Protein AF-A0ABD7MPR7-F1 (afdb_monomer)

Radius of gyration: 11.12 Å; Cα contacts (8 Å, |Δi|>4): 71; chains: 1; bounding box: 28×23×25 Å

InterPro domains:
  IPR041657 Helix-turn-helix domain, group 17 [PF12728] (5-54)

Foldseek 3Di:
DDKDWLVRLCVVVVHDSVVVVVCVVVVLQPFPDWPDDDPPTTTIHDPVSSCSSVVVVPPDD

Sequence (61 aa):
MEIFTVVQVTQKEQVSPTTVYQAIYRGDLVPMGRTGNGLRAHYRFTEQNIADWLGGTTAAA

pLDDT: mean 83.73, std 14.78, range [36.78, 94.12]

Mean predicted aligned error: 5.7 Å

Organism: Corynebacterium ulcerans (NCBI:txid65058)

Secondary structure (DSSP, 8-state):
---B-HHHHHHHTT--HHHHHHHHHHTSS--SEESSSSTT--EEB-HHHHHHHHHHTT---

Solvent-accessible surface area (backbone atoms only — not comparable to full-atom values): 3657 Å² total; per-residue (Å²): 134,72,75,37,40,64,69,53,48,22,65,74,71,73,45,56,64,66,56,56,54,48,29,42,72,74,58,58,33,57,59,83,43,60,81,52,77,70,99,78,32,55,45,32,29,40,69,63,36,53,46,49,34,64,58,56,73,73,76,81,130

Structure (mmCIF, N/CA/C/O backbone):
data_AF-A0ABD7MPR7-F1
#
_entry.id   AF-A0ABD7MPR7-F1
#
loop_
_atom_site.group_PDB
_atom_site.id
_atom_site.type_symbol
_atom_site.label_atom_id
_atom_site.label_alt_id
_atom_site.label_comp_id
_atom_site.label_asym_id
_atom_site.label_entity_id
_atom_site.label_seq_id
_atom_site.pdbx_PDB_ins_code
_atom_site.Cartn_x
_atom_site.Cartn_y
_atom_site.Cartn_z
_atom_site.occupancy
_atom_site.B_iso_or_equiv
_atom_site.auth_seq_id
_atom_site.auth_comp_id
_atom_site.auth_asym_id
_atom_site.auth_atom_id
_atom_site.pdbx_PDB_model_num
ATOM 1 N N . MET A 1 1 ? -10.618 10.436 -14.202 1.00 69.12 1 MET A N 1
ATOM 2 C CA . MET A 1 1 ? -10.267 9.389 -13.223 1.00 69.12 1 MET A CA 1
ATOM 3 C C . MET A 1 1 ? -8.961 9.797 -12.577 1.00 69.12 1 MET A C 1
ATOM 5 O O . MET A 1 1 ? -7.982 9.953 -13.298 1.00 69.12 1 MET A O 1
ATOM 9 N N . GLU A 1 2 ? -8.972 10.067 -11.275 1.00 86.50 2 GLU A N 1
ATOM 10 C CA . GLU A 1 2 ? -7.759 10.427 -10.536 1.00 86.50 2 GLU A CA 1
ATOM 11 C C . GLU A 1 2 ? -6.900 9.181 -10.298 1.00 86.50 2 GLU A C 1
ATOM 13 O O . GLU A 1 2 ? -7.431 8.094 -10.057 1.00 86.50 2 GLU A O 1
ATOM 18 N N . ILE A 1 3 ? -5.580 9.337 -10.427 1.00 90.94 3 ILE A N 1
ATOM 19 C CA . ILE A 1 3 ? -4.609 8.261 -10.232 1.00 90.94 3 ILE A CA 1
ATOM 20 C C . ILE A 1 3 ? -3.774 8.573 -9.000 1.00 90.94 3 ILE A C 1
ATOM 22 O O . ILE A 1 3 ? -3.117 9.613 -8.940 1.00 90.94 3 ILE A O 1
ATOM 26 N N . PHE A 1 4 ? -3.742 7.626 -8.071 1.00 92.12 4 PHE A N 1
ATOM 27 C CA . PHE A 1 4 ? -2.960 7.709 -6.849 1.00 92.12 4 PHE A CA 1
ATOM 28 C C . PHE A 1 4 ? -1.688 6.878 -6.975 1.00 92.12 4 PHE A C 1
ATOM 30 O O . PHE A 1 4 ? -1.676 5.776 -7.526 1.00 92.12 4 PHE A O 1
ATOM 37 N N . THR A 1 5 ? -0.605 7.413 -6.435 1.00 92.81 5 THR A N 1
ATOM 38 C CA . THR A 1 5 ? 0.645 6.702 -6.162 1.00 92.81 5 THR A CA 1
ATOM 39 C C . THR A 1 5 ? 0.656 6.194 -4.725 1.00 92.81 5 THR A C 1
ATOM 41 O O . THR A 1 5 ? -0.128 6.653 -3.899 1.00 92.81 5 THR A O 1
ATOM 44 N N . VAL A 1 6 ? 1.594 5.304 -4.386 1.00 91.56 6 VAL A N 1
ATOM 45 C CA . VAL A 1 6 ? 1.766 4.813 -3.003 1.00 91.56 6 VAL A CA 1
ATOM 46 C C . VAL A 1 6 ? 1.845 5.967 -1.998 1.00 91.56 6 VAL A C 1
ATOM 48 O O . VAL A 1 6 ? 1.168 5.928 -0.980 1.00 91.56 6 VAL A O 1
ATOM 51 N N . VAL A 1 7 ? 2.604 7.027 -2.303 1.00 91.62 7 VAL A N 1
ATOM 52 C CA . VAL A 1 7 ? 2.738 8.196 -1.415 1.00 91.62 7 VAL A CA 1
ATOM 53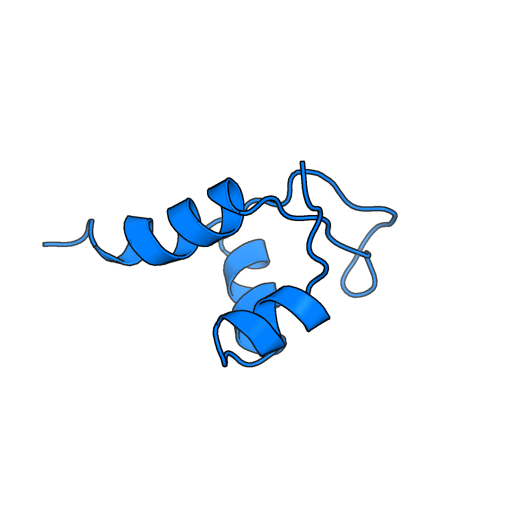 C C . VAL A 1 7 ? 1.391 8.891 -1.197 1.00 91.62 7 VAL A C 1
ATOM 55 O O . VAL A 1 7 ? 1.035 9.207 -0.064 1.00 91.62 7 VAL A O 1
ATOM 58 N N . GLN A 1 8 ? 0.604 9.077 -2.256 1.00 93.81 8 GLN A N 1
ATOM 59 C CA . GLN A 1 8 ? -0.715 9.699 -2.133 1.00 93.81 8 GLN A CA 1
ATOM 60 C C . GLN A 1 8 ? -1.690 8.821 -1.339 1.00 93.81 8 GLN A C 1
ATOM 62 O O . GLN A 1 8 ? -2.422 9.349 -0.509 1.00 93.81 8 GLN A O 1
ATOM 67 N N . VAL A 1 9 ? -1.650 7.493 -1.512 1.00 92.94 9 VAL A N 1
ATOM 68 C CA . VAL A 1 9 ? -2.451 6.561 -0.695 1.00 92.94 9 VAL A CA 1
ATOM 69 C C . VAL A 1 9 ? -2.059 6.659 0.781 1.00 92.94 9 VAL A C 1
ATOM 71 O O . VAL A 1 9 ? -2.928 6.771 1.637 1.00 92.94 9 VAL A O 1
ATOM 74 N N . THR A 1 10 ? -0.758 6.701 1.093 1.00 92.69 10 THR A N 1
ATOM 75 C CA . THR A 1 10 ? -0.290 6.827 2.486 1.00 92.69 10 THR A CA 1
ATOM 76 C C . THR A 1 10 ? -0.735 8.126 3.151 1.00 92.69 10 THR A C 1
ATOM 78 O O . THR A 1 10 ? -1.076 8.124 4.328 1.00 92.69 10 THR A O 1
ATOM 81 N N . GLN A 1 11 ? -0.770 9.228 2.398 1.00 94.12 11 GLN A N 1
ATOM 82 C CA . GLN A 1 11 ? -1.225 10.524 2.900 1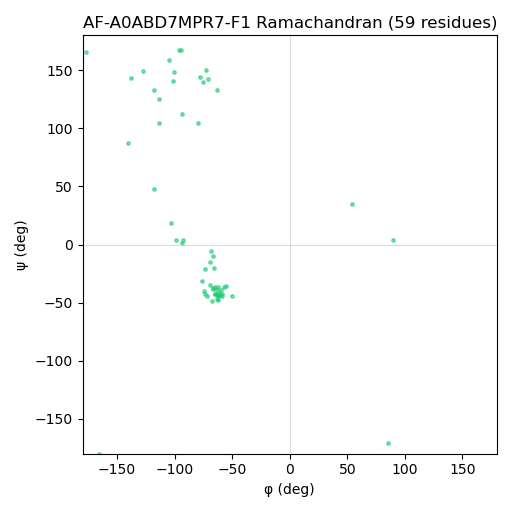.00 94.12 11 GLN A CA 1
ATOM 83 C C . GLN A 1 11 ? -2.744 10.570 3.084 1.00 94.12 11 GLN A C 1
ATOM 85 O O . GLN A 1 11 ? -3.209 11.092 4.093 1.00 94.12 11 GLN A O 1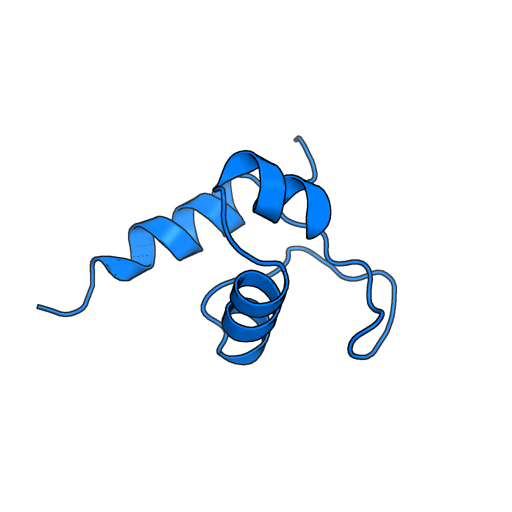
ATOM 90 N N . LYS A 1 12 ? -3.502 10.020 2.126 1.00 90.81 12 LYS A N 1
ATOM 91 C CA . LYS A 1 12 ? -4.971 10.014 2.140 1.00 90.81 12 LYS A CA 1
ATOM 92 C C . LYS A 1 12 ? -5.517 9.144 3.270 1.00 90.81 12 LYS A C 1
ATOM 94 O O . LYS A 1 12 ? -6.331 9.612 4.056 1.00 90.81 12 LYS A O 1
ATOM 99 N N . GLU A 1 13 ? -5.005 7.922 3.385 1.00 91.69 13 GLU A N 1
ATOM 100 C CA . GLU A 1 13 ? -5.504 6.921 4.336 1.00 91.69 13 GLU A CA 1
ATOM 101 C C . GLU A 1 13 ? -4.743 6.925 5.671 1.00 91.69 13 GLU A C 1
ATOM 103 O O . GLU A 1 13 ? -5.019 6.118 6.552 1.00 91.69 13 GLU A O 1
ATOM 108 N N . GLN A 1 14 ? -3.759 7.820 5.829 1.00 92.56 14 GLN A N 1
ATOM 109 C CA . GLN A 1 14 ? -2.906 7.928 7.021 1.00 92.56 14 GLN A CA 1
ATOM 110 C C . GLN A 1 14 ? -2.213 6.606 7.413 1.00 92.56 14 GLN A C 1
ATOM 112 O O . GLN A 1 14 ? -1.985 6.318 8.588 1.00 92.56 14 GLN A O 1
ATOM 117 N N . VAL A 1 15 ? -1.840 5.800 6.415 1.00 91.50 15 VAL A N 1
ATOM 118 C CA . VAL A 1 15 ? -1.156 4.508 6.586 1.00 91.50 15 VAL A CA 1
ATOM 119 C C . VAL A 1 15 ? 0.325 4.596 6.233 1.00 91.50 15 VAL A C 1
ATOM 121 O O . VAL A 1 15 ? 0.760 5.454 5.468 1.00 91.50 15 VAL A O 1
ATOM 124 N N . SER A 1 16 ? 1.126 3.659 6.744 1.00 92.88 16 SER A N 1
ATOM 125 C CA . SER A 1 16 ? 2.545 3.587 6.383 1.00 92.88 16 SER A CA 1
ATOM 126 C C . SER A 1 16 ? 2.744 3.071 4.945 1.00 92.88 16 SER A C 1
ATOM 128 O O . SER A 1 16 ? 1.977 2.218 4.490 1.00 92.88 16 SER A O 1
ATOM 130 N N . PRO A 1 17 ? 3.811 3.484 4.233 1.00 90.69 17 PRO A N 1
ATOM 131 C CA . PRO A 1 17 ? 4.151 2.907 2.930 1.00 90.69 17 PRO A CA 1
ATOM 132 C C . PRO A 1 17 ? 4.308 1.384 2.981 1.00 90.69 17 PRO A C 1
ATOM 134 O O . PRO A 1 17 ? 3.903 0.685 2.055 1.00 90.69 17 PRO A O 1
ATOM 137 N N . THR A 1 18 ? 4.848 0.859 4.084 1.00 91.56 18 THR A N 1
ATOM 138 C CA . THR A 1 18 ? 4.992 -0.582 4.322 1.00 91.56 18 THR A CA 1
ATOM 139 C C . THR A 1 18 ? 3.645 -1.295 4.297 1.00 91.56 18 THR A C 1
ATOM 141 O O . THR A 1 18 ? 3.536 -2.343 3.669 1.00 91.56 18 THR A O 1
ATOM 144 N N . THR A 1 19 ? 2.615 -0.716 4.919 1.00 91.94 19 THR A N 1
ATOM 145 C CA . THR A 1 19 ? 1.246 -1.252 4.914 1.00 91.94 19 THR A CA 1
ATOM 146 C C . THR A 1 19 ? 0.710 -1.370 3.489 1.00 91.94 19 THR A C 1
ATOM 148 O O . THR A 1 19 ? 0.185 -2.416 3.116 1.00 91.94 19 THR A O 1
ATOM 151 N N . VAL A 1 20 ? 0.917 -0.339 2.665 1.00 92.31 20 VAL A N 1
ATOM 152 C CA . VAL A 1 20 ? 0.487 -0.337 1.259 1.00 92.31 20 VAL A CA 1
ATOM 153 C C . VAL A 1 20 ? 1.215 -1.425 0.465 1.00 92.31 20 VAL A C 1
ATOM 155 O O . VAL A 1 20 ? 0.582 -2.211 -0.233 1.00 92.31 20 VAL A O 1
ATOM 158 N N . TYR A 1 21 ? 2.540 -1.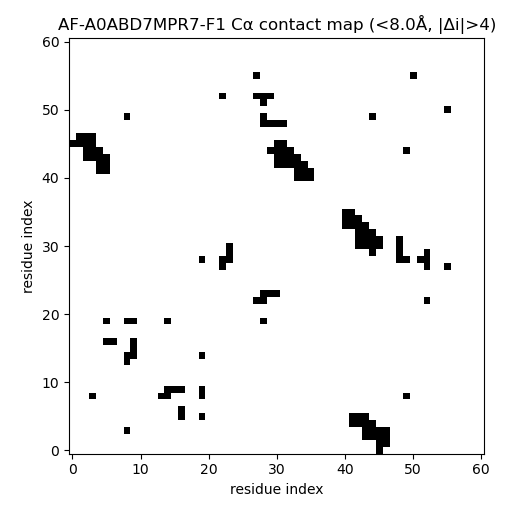539 0.601 1.00 90.88 21 TYR A N 1
ATOM 159 C CA . TYR A 1 21 ? 3.297 -2.590 -0.090 1.00 90.88 21 TYR A CA 1
ATOM 160 C C . TYR A 1 21 ? 2.933 -4.002 0.379 1.00 90.88 21 TYR A C 1
ATOM 162 O O . TYR A 1 21 ? 2.894 -4.918 -0.441 1.00 90.88 21 TYR A O 1
ATOM 170 N N . GLN A 1 22 ? 2.648 -4.189 1.669 1.00 91.44 22 GLN A N 1
ATOM 171 C CA . GLN A 1 22 ? 2.175 -5.467 2.197 1.00 91.44 22 GLN A CA 1
ATOM 172 C C . GLN A 1 22 ? 0.804 -5.838 1.632 1.00 91.44 22 GLN A C 1
ATOM 174 O O . GLN A 1 22 ? 0.623 -6.988 1.242 1.00 91.44 22 GLN A O 1
ATOM 179 N N . ALA A 1 23 ? -0.121 -4.882 1.529 1.00 91.75 23 ALA A N 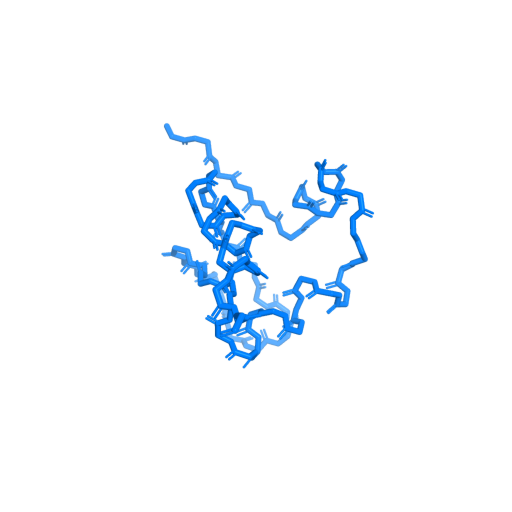1
ATOM 180 C CA . ALA A 1 23 ? -1.428 -5.104 0.916 1.00 91.75 23 ALA A CA 1
ATOM 181 C C . ALA A 1 23 ? -1.301 -5.499 -0.564 1.00 91.75 23 ALA A C 1
ATOM 183 O O . ALA A 1 23 ? -1.938 -6.452 -1.005 1.00 91.75 23 ALA A O 1
ATOM 184 N N . ILE A 1 24 ? -0.408 -4.845 -1.318 1.00 91.12 24 ILE A N 1
ATOM 185 C CA . ILE A 1 24 ? -0.108 -5.231 -2.708 1.00 91.12 24 ILE A CA 1
ATOM 186 C C . ILE A 1 24 ? 0.471 -6.646 -2.771 1.00 91.12 24 ILE A C 1
ATOM 188 O O . ILE A 1 24 ? 0.091 -7.436 -3.630 1.00 91.12 24 ILE A O 1
ATOM 192 N N . TYR A 1 25 ? 1.394 -6.976 -1.865 1.00 88.38 25 TYR A N 1
ATOM 193 C CA . TYR A 1 25 ? 2.039 -8.287 -1.828 1.00 88.38 25 TYR A CA 1
ATOM 194 C C . TYR A 1 25 ? 1.067 -9.418 -1.465 1.00 88.38 25 TYR A C 1
ATOM 196 O O . TYR A 1 25 ? 1.163 -10.506 -2.025 1.00 88.38 25 TYR A O 1
ATOM 204 N N . ARG A 1 26 ? 0.128 -9.162 -0.548 1.00 88.94 26 ARG A N 1
ATOM 205 C CA . ARG A 1 26 ? -0.934 -10.106 -0.163 1.00 88.94 26 ARG A CA 1
ATOM 206 C C . ARG A 1 26 ? -2.023 -10.249 -1.225 1.00 88.94 26 ARG A C 1
ATOM 208 O O . ARG A 1 26 ? -2.707 -11.263 -1.240 1.00 88.94 26 ARG A O 1
ATOM 215 N N . GLY A 1 27 ? -2.148 -9.265 -2.115 1.00 89.19 27 GLY A N 1
ATOM 216 C CA . GLY A 1 27 ? -3.219 -9.190 -3.107 1.00 89.19 27 GLY A CA 1
ATOM 217 C C . GLY A 1 27 ? -4.470 -8.453 -2.619 1.00 89.19 27 GLY A C 1
ATOM 218 O O . GLY A 1 27 ? -5.425 -8.354 -3.380 1.00 89.19 27 GLY A O 1
ATOM 219 N N . ASP A 1 28 ? -4.450 -7.896 -1.404 1.00 91.25 28 ASP A N 1
ATOM 220 C CA . ASP A 1 28 ? -5.557 -7.120 -0.823 1.00 91.25 28 ASP A CA 1
ATOM 221 C C . ASP A 1 28 ? -5.746 -5.774 -1.544 1.00 91.25 28 ASP A C 1
ATOM 223 O O . ASP A 1 28 ?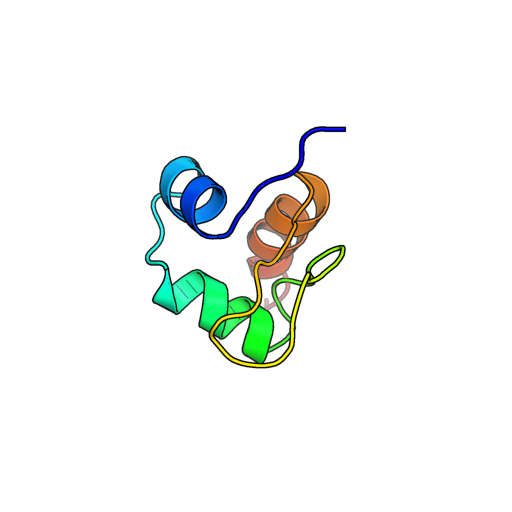 -6.862 -5.289 -1.706 1.00 91.25 28 ASP A O 1
ATOM 227 N N . LEU A 1 29 ? -4.639 -5.168 -1.994 1.00 91.38 29 LEU A N 1
ATOM 228 C CA . LEU A 1 29 ? -4.638 -3.932 -2.774 1.00 91.38 29 LEU A CA 1
ATOM 229 C C . LEU A 1 29 ? -4.124 -4.207 -4.186 1.00 91.38 29 LEU A C 1
ATOM 231 O O . LEU A 1 29 ? -2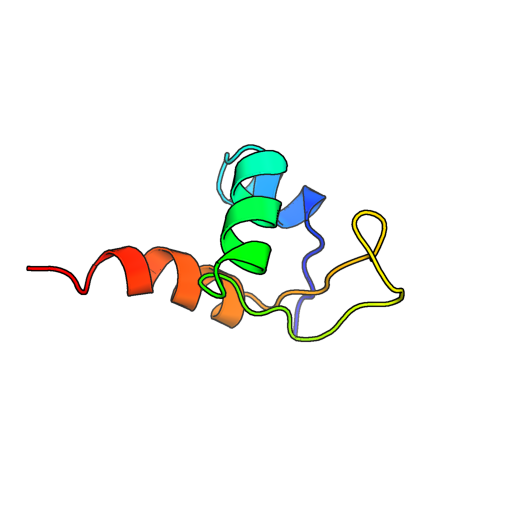.919 -4.334 -4.415 1.00 91.38 29 LEU A O 1
ATOM 235 N N . VAL A 1 30 ? -5.040 -4.249 -5.151 1.00 91.56 30 VAL A N 1
ATOM 236 C CA . VAL A 1 30 ? -4.707 -4.524 -6.552 1.00 91.56 30 VAL A CA 1
ATOM 237 C C . VAL A 1 30 ? -4.494 -3.206 -7.312 1.00 91.56 30 VAL A C 1
ATOM 239 O O . VAL A 1 30 ? -5.446 -2.452 -7.513 1.00 91.56 30 VAL A O 1
ATOM 242 N N . PRO A 1 31 ? -3.263 -2.890 -7.755 1.00 91.44 31 PRO A N 1
ATOM 243 C CA . PRO A 1 31 ? -2.997 -1.698 -8.553 1.00 91.44 31 PRO A CA 1
ATOM 244 C C . PRO A 1 31 ? -3.582 -1.840 -9.961 1.00 91.44 31 PRO A C 1
ATOM 246 O O . PRO A 1 31 ? -3.451 -2.887 -10.594 1.00 91.44 31 PRO A O 1
ATOM 249 N N . MET A 1 32 ? -4.115 -0.751 -10.520 1.00 90.69 32 MET A N 1
ATOM 250 C CA . MET A 1 32 ? -4.533 -0.719 -11.931 1.00 90.69 32 MET A CA 1
ATOM 251 C C . MET A 1 32 ? -3.350 -0.855 -12.903 1.00 90.69 32 MET A C 1
ATOM 253 O O . MET A 1 32 ? -3.525 -1.167 -14.078 1.00 90.69 32 MET A O 1
ATOM 257 N N . GLY A 1 33 ? -2.134 -0.565 -12.437 1.00 88.50 33 GLY A N 1
ATOM 258 C CA . GLY A 1 33 ? -0.928 -0.690 -13.239 1.00 88.50 33 GLY A CA 1
ATOM 259 C C . GLY A 1 33 ? 0.339 -0.362 -12.462 1.00 88.50 33 GLY A C 1
ATOM 260 O O . GLY A 1 33 ? 0.310 0.230 -11.382 1.00 88.50 33 GLY A O 1
ATOM 261 N N . ARG A 1 34 ? 1.477 -0.737 -13.047 1.0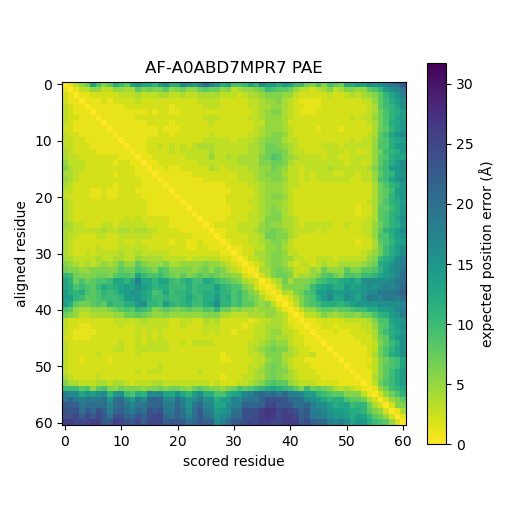0 86.75 34 ARG A N 1
ATOM 262 C CA . ARG A 1 34 ? 2.814 -0.439 -12.528 1.00 86.75 34 ARG A CA 1
ATOM 263 C C . ARG A 1 34 ? 3.743 -0.025 -13.667 1.00 86.75 34 ARG A C 1
ATOM 265 O O . ARG A 1 34 ? 3.640 -0.576 -14.758 1.00 86.75 34 ARG A O 1
ATOM 272 N N . THR A 1 35 ? 4.646 0.927 -13.430 1.00 79.25 35 THR A N 1
ATOM 273 C CA . THR A 1 35 ? 5.595 1.409 -14.461 1.00 79.25 35 THR A CA 1
ATOM 274 C C . THR A 1 35 ? 6.946 0.686 -14.463 1.00 79.25 35 THR A C 1
ATOM 276 O O . THR A 1 35 ? 7.835 1.051 -15.226 1.00 79.25 35 THR A O 1
ATOM 279 N N . GLY A 1 36 ? 7.123 -0.339 -13.628 1.00 70.06 36 GLY A N 1
ATOM 280 C CA . GLY A 1 36 ? 8.359 -1.115 -13.546 1.00 70.06 36 GLY A CA 1
ATOM 281 C C . GLY A 1 36 ? 8.171 -2.424 -12.785 1.00 70.06 36 GLY A C 1
ATOM 282 O O . GLY A 1 36 ? 7.073 -2.727 -12.314 1.00 70.06 36 GLY A O 1
ATOM 283 N N . ASN A 1 37 ? 9.250 -3.195 -12.659 1.00 66.06 37 ASN A N 1
ATOM 284 C CA . ASN A 1 37 ? 9.276 -4.442 -11.894 1.00 66.06 37 ASN A CA 1
ATOM 285 C C . ASN A 1 37 ? 9.914 -4.233 -10.509 1.00 66.06 37 ASN A C 1
ATOM 287 O O . ASN A 1 37 ? 10.830 -3.428 -10.344 1.00 66.06 37 ASN A O 1
ATOM 291 N N . GLY A 1 38 ? 9.454 -5.006 -9.522 1.00 64.38 38 GLY A N 1
ATOM 292 C CA . GLY A 1 38 ? 10.035 -5.065 -8.176 1.00 64.38 38 GLY A CA 1
ATOM 293 C C . GLY A 1 38 ? 9.534 -3.996 -7.196 1.00 64.38 38 GLY A C 1
ATOM 294 O O . GLY A 1 38 ? 8.594 -3.255 -7.465 1.00 64.38 38 GLY A O 1
ATOM 295 N N . LEU A 1 39 ? 10.190 -3.915 -6.034 1.00 61.22 39 LEU A N 1
ATOM 296 C CA . LEU A 1 39 ? 9.831 -3.030 -4.908 1.00 61.22 39 LEU A CA 1
ATOM 297 C C . LEU A 1 39 ? 9.988 -1.526 -5.207 1.00 61.22 39 LEU A C 1
ATOM 299 O O . LEU A 1 39 ? 9.559 -0.692 -4.419 1.00 61.22 39 LEU A O 1
ATOM 303 N N . ARG A 1 40 ? 10.602 -1.177 -6.344 1.00 67.31 40 ARG A N 1
ATOM 304 C CA . ARG A 1 40 ? 10.732 0.198 -6.856 1.00 67.31 40 ARG A CA 1
ATOM 305 C C . ARG A 1 40 ? 9.699 0.543 -7.932 1.00 67.31 40 ARG A C 1
ATOM 307 O O . ARG A 1 40 ? 9.777 1.614 -8.525 1.00 67.31 40 ARG A O 1
ATOM 314 N N . ALA A 1 41 ? 8.766 -0.358 -8.232 1.00 76.38 41 ALA A N 1
ATOM 315 C CA . ALA A 1 41 ? 7.734 -0.091 -9.217 1.00 76.38 41 ALA A CA 1
ATOM 316 C C . ALA A 1 41 ? 6.840 1.069 -8.757 1.00 76.38 41 ALA A C 1
ATOM 318 O O . ALA A 1 41 ? 6.361 1.082 -7.622 1.00 76.38 41 ALA A O 1
ATOM 319 N N . HIS A 1 42 ? 6.575 2.030 -9.645 1.00 86.06 42 HIS A N 1
ATOM 320 C CA . HIS A 1 42 ? 5.567 3.044 -9.359 1.00 86.06 42 HIS A CA 1
ATOM 321 C C . HIS A 1 42 ? 4.194 2.437 -9.622 1.00 86.06 42 HIS A C 1
ATOM 323 O O . HIS A 1 42 ? 3.801 2.232 -10.775 1.00 86.06 42 HIS A O 1
ATOM 329 N N . TYR A 1 43 ? 3.499 2.115 -8.539 1.00 91.25 43 TYR A N 1
ATOM 330 C CA . TYR A 1 43 ? 2.132 1.624 -8.577 1.00 91.25 43 TYR A CA 1
ATOM 331 C C . TYR A 1 43 ? 1.151 2.769 -8.797 1.00 91.25 43 TYR A C 1
ATOM 333 O O . TYR A 1 43 ? 1.350 3.884 -8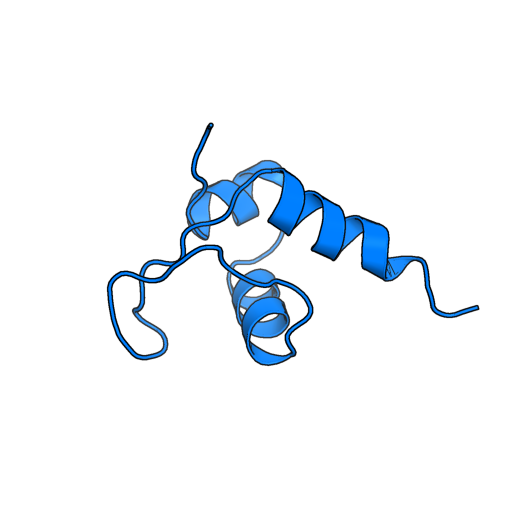.307 1.00 91.25 43 TYR A O 1
ATOM 341 N N . ARG A 1 44 ? 0.099 2.465 -9.553 1.00 92.69 44 ARG A N 1
ATOM 342 C CA . ARG A 1 44 ? -1.023 3.352 -9.833 1.00 92.69 44 ARG A CA 1
ATOM 343 C C . ARG A 1 44 ? -2.284 2.716 -9.274 1.00 92.69 44 ARG A C 1
ATOM 345 O O . ARG A 1 44 ? -2.529 1.535 -9.525 1.00 92.69 44 ARG A O 1
ATOM 352 N N . PHE A 1 45 ? -3.072 3.507 -8.565 1.00 93.19 45 PHE A N 1
ATOM 353 C CA . PHE A 1 45 ? -4.335 3.098 -7.960 1.00 93.19 45 PHE A CA 1
ATOM 354 C C . PHE A 1 45 ? -5.439 4.061 -8.374 1.00 93.19 45 PHE A C 1
ATOM 356 O O . PHE A 1 45 ? -5.188 5.248 -8.589 1.00 93.19 45 PHE A O 1
ATOM 363 N N . THR A 1 46 ? -6.657 3.551 -8.461 1.00 94.06 46 THR A N 1
ATOM 364 C CA . THR A 1 46 ? -7.873 4.365 -8.507 1.00 94.06 46 THR A CA 1
ATOM 365 C C . THR A 1 46 ? -8.466 4.485 -7.105 1.00 94.06 46 THR A C 1
ATOM 367 O O . THR A 1 46 ? -8.098 3.721 -6.211 1.00 94.06 46 THR A O 1
ATOM 370 N N . GLU A 1 47 ? -9.419 5.399 -6.908 1.00 91.69 47 GLU A N 1
ATOM 371 C CA . GLU A 1 47 ? -10.184 5.435 -5.651 1.00 91.69 47 GLU A CA 1
ATOM 372 C C . GLU A 1 47 ? -10.888 4.105 -5.375 1.00 91.69 47 GLU A C 1
ATOM 374 O O . GLU A 1 47 ? -10.903 3.665 -4.232 1.00 91.69 47 GLU A O 1
ATOM 379 N N . GLN A 1 48 ? -11.387 3.425 -6.414 1.00 91.00 48 GLN A N 1
ATOM 380 C CA . GLN A 1 48 ? -12.034 2.122 -6.262 1.00 91.00 48 GLN A CA 1
ATOM 381 C C . GLN A 1 48 ? -11.065 1.067 -5.723 1.00 91.00 48 GLN A C 1
ATOM 383 O O . GLN A 1 48 ? -11.423 0.351 -4.802 1.00 91.00 48 GLN A O 1
ATOM 388 N N . ASN A 1 49 ? -9.821 1.004 -6.217 1.00 92.12 49 ASN A N 1
ATOM 389 C CA . ASN A 1 49 ? -8.842 0.036 -5.702 1.00 92.12 49 ASN A CA 1
ATOM 390 C C . ASN A 1 49 ? -8.571 0.231 -4.203 1.00 92.12 49 ASN A C 1
ATOM 392 O O . ASN A 1 49 ? -8.400 -0.739 -3.470 1.00 92.12 49 ASN A O 1
ATOM 396 N N . ILE A 1 50 ? -8.513 1.491 -3.764 1.00 92.38 50 ILE A N 1
ATOM 397 C CA . ILE A 1 50 ? -8.281 1.847 -2.361 1.00 92.38 50 ILE A CA 1
ATOM 398 C C . ILE A 1 50 ? -9.532 1.527 -1.533 1.00 92.38 50 ILE A C 1
ATOM 400 O O . ILE A 1 50 ? -9.422 0.922 -0.470 1.00 92.38 50 ILE A O 1
ATOM 404 N N . ALA A 1 51 ? -10.720 1.871 -2.036 1.00 91.44 51 ALA A N 1
ATOM 405 C CA . ALA A 1 51 ? -11.992 1.577 -1.386 1.00 91.44 51 ALA A CA 1
ATOM 406 C C . ALA A 1 51 ? -12.250 0.067 -1.262 1.00 91.44 51 ALA A C 1
ATOM 408 O O . ALA A 1 51 ? -12.718 -0.371 -0.218 1.00 91.44 51 ALA A O 1
ATOM 409 N N . ASP A 1 52 ? -11.901 -0.731 -2.274 1.00 90.88 52 ASP A N 1
ATOM 410 C CA . ASP A 1 52 ? -12.003 -2.195 -2.243 1.00 90.88 52 ASP A CA 1
ATOM 411 C C . ASP A 1 52 ? -11.066 -2.792 -1.193 1.00 90.88 52 ASP A C 1
ATOM 413 O O . ASP A 1 52 ? -11.464 -3.671 -0.433 1.00 90.88 52 ASP A O 1
ATOM 417 N N . TRP A 1 53 ? -9.836 -2.281 -1.104 1.00 91.38 53 TRP A N 1
ATOM 418 C CA . TRP A 1 53 ? -8.874 -2.705 -0.090 1.00 91.38 53 TRP A CA 1
ATOM 419 C C . TRP A 1 53 ? -9.375 -2.408 1.336 1.00 91.38 53 TRP A C 1
ATOM 421 O O . TRP A 1 53 ? -9.362 -3.283 2.206 1.00 91.38 53 TRP A O 1
ATOM 431 N N . LEU A 1 54 ? -9.869 -1.193 1.579 1.00 87.88 54 LEU A N 1
ATOM 432 C CA . LEU A 1 54 ? -10.347 -0.775 2.902 1.00 87.88 54 LEU A CA 1
ATOM 433 C C . LEU A 1 54 ? -11.708 -1.392 3.258 1.00 87.88 54 LEU A C 1
ATOM 435 O O . LEU A 1 54 ? -11.915 -1.822 4.389 1.00 87.88 54 LEU A O 1
ATOM 439 N N . GLY A 1 55 ? -12.622 -1.486 2.292 1.00 79.56 55 GLY A N 1
ATOM 440 C CA . GLY A 1 55 ? -13.960 -2.057 2.456 1.00 79.56 55 GLY A CA 1
ATOM 441 C C . GLY A 1 55 ? -13.967 -3.588 2.510 1.00 79.56 55 GLY A C 1
ATOM 442 O O . GLY A 1 55 ? -14.762 -4.174 3.249 1.00 79.56 55 GLY A O 1
ATOM 443 N N . GLY A 1 56 ? -13.035 -4.243 1.810 1.00 61.16 56 GLY A N 1
ATOM 444 C CA . GLY A 1 56 ? -12.816 -5.693 1.839 1.00 61.16 56 GLY A CA 1
ATOM 445 C C . GLY A 1 56 ? -12.253 -6.208 3.166 1.00 61.16 56 GLY A C 1
ATOM 446 O O . GLY A 1 56 ? -12.378 -7.393 3.468 1.00 61.16 56 GLY A O 1
ATOM 447 N N . THR A 1 57 ? -11.739 -5.316 4.021 1.00 52.53 57 THR A N 1
ATOM 448 C CA . THR A 1 57 ? -11.326 -5.649 5.398 1.00 52.53 57 THR A CA 1
ATOM 449 C C . THR A 1 57 ? -12.535 -5.990 6.302 1.00 52.53 57 THR A C 1
ATOM 451 O O . THR A 1 57 ? -12.361 -6.457 7.424 1.00 52.53 57 THR A O 1
ATOM 454 N N . THR A 1 58 ? -13.772 -5.846 5.803 1.00 47.72 58 THR A N 1
ATOM 455 C CA . THR A 1 58 ? -15.031 -6.155 6.517 1.00 47.72 58 THR A CA 1
ATOM 456 C C . THR A 1 58 ? -15.695 -7.478 6.101 1.00 47.72 58 THR A C 1
ATOM 458 O O . THR A 1 58 ? -16.880 -7.672 6.359 1.00 47.72 58 THR A O 1
ATOM 461 N N . ALA A 1 59 ? -14.972 -8.400 5.456 1.00 40.88 59 ALA A N 1
ATOM 462 C CA . ALA A 1 59 ? -15.502 -9.711 5.050 1.00 40.88 59 ALA A CA 1
ATOM 463 C C . ALA A 1 59 ? -14.773 -10.890 5.723 1.00 40.88 59 ALA A C 1
ATOM 465 O O . ALA A 1 59 ? -14.386 -11.857 5.071 1.00 40.88 59 ALA A O 1
ATOM 466 N N . ALA A 1 60 ? -14.592 -10.814 7.040 1.00 40.78 60 ALA A N 1
ATOM 467 C CA . ALA A 1 60 ? -14.298 -11.974 7.878 1.00 40.78 60 ALA A CA 1
ATOM 468 C C . ALA A 1 60 ? -15.069 -11.826 9.199 1.00 40.78 60 ALA A C 1
ATOM 470 O O . ALA A 1 60 ? -14.569 -11.240 10.159 1.00 40.78 60 ALA A O 1
ATOM 471 N N . ALA A 1 61 ? -16.314 -12.305 9.195 1.00 36.78 61 ALA A N 1
ATOM 472 C CA . ALA A 1 61 ? -17.127 -12.579 10.377 1.00 36.78 61 ALA A CA 1
ATOM 473 C C . ALA A 1 61 ? -17.373 -14.089 10.449 1.00 36.78 61 ALA A C 1
ATOM 475 O O . ALA A 1 61 ? -17.551 -14.690 9.363 1.00 36.78 61 ALA A O 1
#

Nearest PDB structures (foldseek):
  3hh0-assembly1_A  TM=7.940E-01  e=1.927E-02  Bacillus cereus ATCC 14579
  4ooi-assembly1_A  TM=5.160E-01  e=6.455E-02  Vibrio cholerae O1 biovar El Tor str. N16961
  1r22-assembly1_B  TM=4.899E-01  e=2.313E-01  Synechococcus elongatus PCC 7942 = FACHB-805
  3m8e-assembly1_A  TM=4.340E-01  e=3.958E-01  Bacillus thuringiensis serovar israelensis
  3f72-assembly1_B  TM=4.653E-01  e=9.476E-01  Staphylococcus aureus